Protein AF-A0A3C1SQV7-F1 (afdb_monomer)

pLDDT: mean 92.62, std 6.9, range [61.69, 98.31]

Sequence (58 aa):
RPGVLADVTRILADCGISIEAFVQKEAPPTASEVPVVMLINPVKEKRMNQAIAAIEKL

Secondary structure (DSSP, 8-state):
-TTHHHHHHHHHHHTT--EEEEEEPP--TT-S---EEEEE----HHHHHHHHHHHTT-

Nearest PDB structures (foldseek):
  7qri-assembly1_B  TM=8.796E-01  e=5.926E-02  Homo sapiens
  2qmx-assembly1_A  TM=8.276E-01  e=6.801E-02  Chlorobaculum tepidum TLS
  4lub-assembly1_A  TM=8.433E-01  e=1.102E-01  Streptococcus mutans UA159
  4i61-assembly1_C  TM=7.112E-01  e=4.080E-01  Limosilactobacillus reuteri SD2112
  2nyi-assembly1_A  TM=6.668E-01  e=3.224E+00  Galdieria sulphuraria

Radius of gyration: 12.31 Å; Cα contacts (8 Å, |Δi|>4): 54; chains: 1; bounding box: 28×21×31 Å

Mean predicted aligned error: 3.4 Å

Solvent-accessible surface area (backbone atoms only — not comparable to full-atom values): 3680 Å² total; per-residue (Å²): 120,92,60,57,69,58,53,47,54,48,44,32,48,78,50,72,48,54,75,73,46,77,46,73,49,90,55,61,95,83,49,94,64,67,60,72,49,75,43,62,57,95,70,65,63,73,43,51,56,52,31,51,63,53,55,79,70,112

Structure (mmCIF, N/CA/C/O backbone):
data_AF-A0A3C1SQV7-F1
#
_entry.id   AF-A0A3C1SQV7-F1
#
loop_
_atom_site.group_PDB
_atom_site.id
_atom_site.ty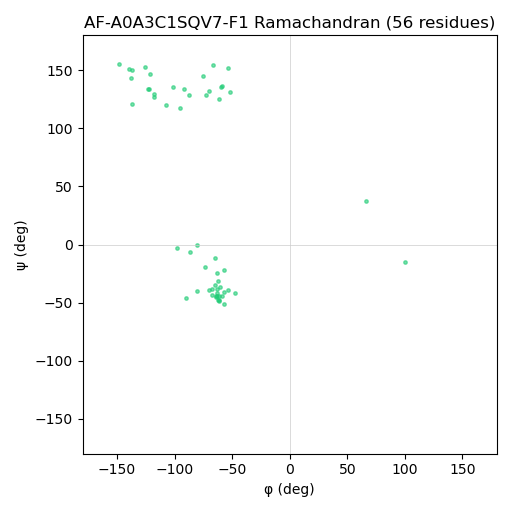pe_symbol
_atom_site.label_atom_id
_atom_site.label_alt_id
_atom_site.label_comp_id
_atom_site.label_asym_id
_atom_site.label_entity_id
_atom_site.label_seq_id
_atom_site.pdbx_PDB_ins_code
_atom_site.Cartn_x
_atom_site.Cartn_y
_atom_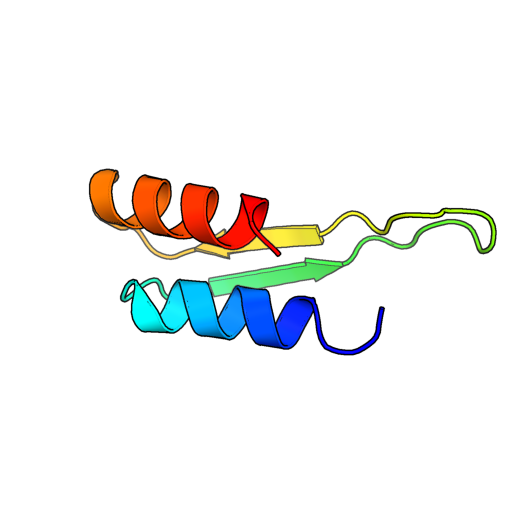site.Cartn_z
_atom_site.occupancy
_atom_site.B_iso_or_equiv
_atom_site.auth_seq_id
_atom_site.auth_comp_id
_atom_site.auth_asym_id
_atom_site.auth_atom_id
_atom_site.pdbx_PDB_model_num
ATOM 1 N N . ARG A 1 1 ? 8.878 -9.559 -9.394 1.00 61.69 1 ARG A N 1
ATOM 2 C CA . ARG A 1 1 ? 8.136 -10.846 -9.356 1.00 61.69 1 ARG A CA 1
ATOM 3 C C . ARG A 1 1 ? 6.688 -10.571 -9.753 1.00 61.69 1 ARG A C 1
ATOM 5 O O . ARG A 1 1 ? 6.161 -9.568 -9.280 1.00 61.69 1 ARG A O 1
ATOM 12 N N . PRO A 1 2 ? 6.060 -11.378 -10.622 1.00 69.31 2 PRO A N 1
ATOM 13 C CA . PRO A 1 2 ? 4.633 -11.239 -10.912 1.00 69.31 2 PRO A CA 1
ATOM 14 C C . PRO A 1 2 ? 3.828 -11.406 -9.615 1.00 69.31 2 PRO A C 1
ATOM 16 O O . PRO A 1 2 ? 4.154 -12.286 -8.825 1.00 69.31 2 PRO A O 1
ATOM 19 N N . GLY A 1 3 ? 2.824 -10.561 -9.376 1.00 82.06 3 GLY A N 1
ATOM 20 C CA . GLY A 1 3 ? 1.906 -10.700 -8.233 1.00 82.06 3 GLY A CA 1
ATOM 21 C C . GLY A 1 3 ? 2.175 -9.803 -7.019 1.00 82.06 3 GLY A C 1
ATOM 22 O O . GLY A 1 3 ? 1.251 -9.585 -6.248 1.00 82.06 3 GLY A O 1
ATOM 23 N N . VAL A 1 4 ? 3.353 -9.176 -6.895 1.00 88.06 4 VAL A N 1
ATOM 24 C CA . VAL A 1 4 ? 3.674 -8.308 -5.734 1.00 88.06 4 VAL A CA 1
ATOM 25 C C . VAL A 1 4 ? 2.656 -7.173 -5.562 1.00 88.06 4 VAL A C 1
ATOM 27 O O . VAL A 1 4 ? 2.204 -6.903 -4.456 1.00 88.06 4 VAL A O 1
ATOM 30 N N . LEU A 1 5 ? 2.219 -6.544 -6.659 1.00 90.31 5 LEU A N 1
ATOM 31 C CA . LEU A 1 5 ? 1.171 -5.516 -6.607 1.00 90.31 5 LEU A CA 1
ATOM 32 C C . LEU A 1 5 ? -0.186 -6.071 -6.146 1.00 90.31 5 LEU A C 1
ATOM 34 O O . LEU A 1 5 ? -0.924 -5.381 -5.446 1.00 90.31 5 LEU A O 1
ATOM 38 N N . ALA A 1 6 ? -0.520 -7.312 -6.507 1.00 92.25 6 ALA A N 1
ATOM 39 C CA . ALA A 1 6 ? -1.752 -7.952 -6.050 1.00 92.25 6 ALA A CA 1
ATOM 40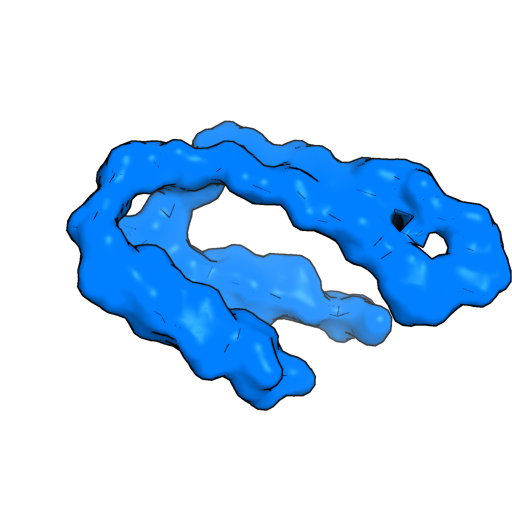 C C . ALA A 1 6 ? -1.704 -8.220 -4.535 1.00 92.25 6 ALA A C 1
ATOM 42 O O . ALA A 1 6 ? -2.689 -7.995 -3.838 1.00 92.25 6 ALA A O 1
ATOM 43 N N . ASP A 1 7 ? -0.546 -8.618 -4.007 1.00 94.94 7 ASP A N 1
ATOM 44 C CA . ASP A 1 7 ? -0.366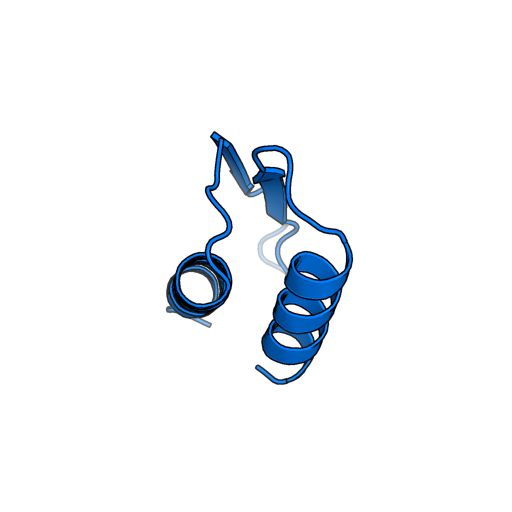 -8.801 -2.566 1.00 94.94 7 ASP A CA 1
ATOM 45 C C . ASP A 1 7 ? -0.430 -7.476 -1.804 1.00 94.94 7 ASP A C 1
ATOM 47 O O . ASP A 1 7 ? -1.136 -7.379 -0.802 1.00 94.94 7 ASP A O 1
ATOM 51 N N . VAL A 1 8 ? 0.221 -6.429 -2.313 1.00 94.88 8 VAL A N 1
ATOM 52 C CA . VAL A 1 8 ? 0.169 -5.088 -1.713 1.00 94.88 8 VAL A CA 1
ATOM 53 C C . VAL A 1 8 ? -1.262 -4.541 -1.697 1.00 94.88 8 VAL A C 1
ATOM 55 O O . VAL A 1 8 ? -1.735 -4.080 -0.660 1.00 94.88 8 VAL A O 1
ATOM 58 N N . THR A 1 9 ? -1.985 -4.624 -2.818 1.00 94.44 9 THR A N 1
ATOM 59 C CA . THR A 1 9 ? -3.383 -4.159 -2.899 1.00 94.44 9 THR A CA 1
ATOM 60 C C . THR A 1 9 ? -4.311 -4.955 -1.981 1.00 94.44 9 THR A C 1
ATOM 62 O O . THR A 1 9 ? -5.170 -4.361 -1.329 1.00 94.44 9 THR A O 1
ATOM 65 N N . ARG A 1 10 ? -4.101 -6.272 -1.854 1.00 96.25 10 ARG A N 1
ATOM 66 C CA . ARG A 1 10 ? -4.819 -7.123 -0.897 1.00 96.25 10 ARG A CA 1
ATOM 67 C C . ARG A 1 10 ? -4.555 -6.713 0.551 1.00 96.25 10 ARG A C 1
ATOM 69 O O . ARG A 1 10 ? -5.509 -6.520 1.292 1.00 96.25 10 ARG A O 1
ATOM 76 N N . ILE A 1 11 ? -3.296 -6.499 0.942 1.00 97.62 11 ILE A N 1
ATOM 77 C CA . ILE A 1 11 ? -2.939 -6.055 2.302 1.00 97.62 11 ILE A CA 1
ATOM 78 C C . ILE A 1 11 ? -3.606 -4.718 2.644 1.00 97.62 11 ILE A C 1
ATOM 80 O O . ILE A 1 11 ? -4.144 -4.550 3.742 1.00 97.62 11 ILE A O 1
ATOM 84 N N . LEU A 1 12 ? -3.588 -3.764 1.708 1.00 97.00 12 LEU A N 1
ATOM 85 C CA . LEU A 1 12 ? -4.247 -2.472 1.891 1.00 97.00 12 LEU A CA 1
ATOM 86 C C . LEU A 1 12 ? -5.761 -2.649 2.083 1.00 97.00 12 LEU A C 1
ATOM 88 O O . LEU A 1 12 ? -6.324 -2.066 3.012 1.00 97.00 12 LEU A O 1
ATOM 92 N N . ALA A 1 13 ? -6.405 -3.504 1.282 1.00 96.94 13 ALA A N 1
ATOM 93 C CA . ALA A 1 13 ? -7.826 -3.817 1.417 1.00 96.94 13 ALA A CA 1
ATOM 94 C C . ALA A 1 13 ? -8.162 -4.490 2.762 1.00 96.94 13 ALA A C 1
ATOM 96 O O . ALA A 1 13 ? -9.105 -4.063 3.430 1.00 9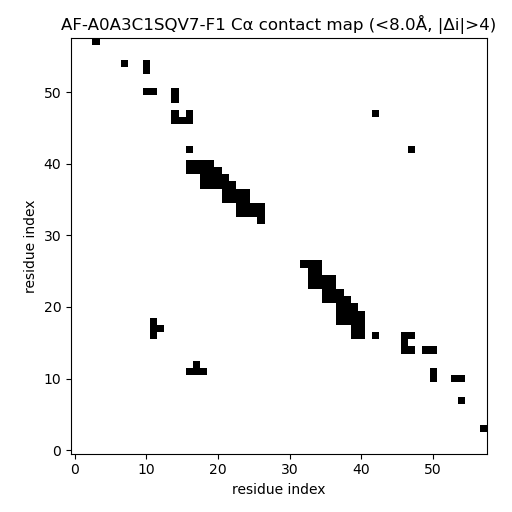6.94 13 ALA A O 1
ATOM 97 N N . ASP A 1 14 ? -7.359 -5.461 3.207 1.00 97.44 14 ASP A N 1
ATOM 98 C CA . ASP A 1 14 ? -7.523 -6.151 4.495 1.00 97.44 14 ASP A CA 1
ATOM 99 C C . ASP A 1 14 ? -7.378 -5.184 5.686 1.00 97.44 14 ASP A C 1
ATOM 101 O O . ASP A 1 14 ? -8.053 -5.319 6.709 1.00 97.44 14 ASP A O 1
ATOM 105 N N . CYS A 1 15 ? -6.548 -4.145 5.540 1.00 97.00 15 CYS A N 1
ATOM 106 C CA . CYS A 1 15 ? -6.415 -3.060 6.516 1.00 97.00 15 CYS A CA 1
ATOM 107 C C . CYS A 1 15 ? -7.522 -1.990 6.400 1.00 97.00 15 CYS A C 1
ATOM 109 O O . CYS A 1 15 ? -7.537 -1.020 7.168 1.00 97.00 15 CYS A O 1
ATOM 111 N N . GLY A 1 16 ? -8.459 -2.144 5.460 1.00 96.69 16 GLY A N 1
ATOM 112 C CA . GLY A 1 16 ? -9.533 -1.192 5.186 1.00 96.69 16 GLY A CA 1
ATOM 113 C C . GLY A 1 16 ? -9.025 0.138 4.628 1.00 96.69 16 GLY A C 1
ATOM 114 O O . GLY A 1 16 ? -9.537 1.189 5.018 1.00 96.69 16 GLY A O 1
ATOM 115 N N . ILE A 1 17 ? -7.990 0.096 3.785 1.00 98.00 17 ILE A N 1
ATOM 116 C CA . ILE A 1 17 ? -7.359 1.251 3.141 1.00 98.00 17 ILE A CA 1
ATOM 117 C C . ILE A 1 17 ? -7.740 1.250 1.666 1.00 98.00 17 ILE A C 1
ATOM 119 O O . ILE A 1 17 ? -7.445 0.310 0.930 1.00 98.00 17 ILE A O 1
ATOM 123 N N . SER A 1 18 ? -8.398 2.318 1.231 1.00 97.06 18 SER A N 1
ATOM 124 C CA . SER A 1 18 ? -8.789 2.491 -0.165 1.00 97.06 18 SER A CA 1
ATOM 125 C C . SER A 1 18 ? -7.718 3.255 -0.934 1.00 97.06 18 SER A C 1
ATOM 127 O O . SER A 1 18 ? -7.230 4.289 -0.474 1.00 97.06 18 SER A O 1
ATOM 129 N N . ILE A 1 19 ? -7.386 2.743 -2.115 1.00 96.19 19 ILE A N 1
ATOM 130 C CA . ILE A 1 19 ? -6.450 3.366 -3.050 1.00 96.19 19 ILE A CA 1
ATOM 131 C C . ILE A 1 19 ? -7.238 4.336 -3.926 1.00 96.19 19 ILE A C 1
ATOM 133 O O . ILE A 1 19 ? -8.257 3.963 -4.504 1.00 96.19 19 ILE A O 1
ATOM 137 N N . GLU A 1 20 ? -6.760 5.570 -4.013 1.00 96.19 20 GLU A N 1
ATOM 138 C CA . GLU A 1 20 ? -7.314 6.604 -4.886 1.00 96.19 20 GLU A CA 1
ATOM 139 C C . GLU A 1 20 ? -6.633 6.572 -6.258 1.00 96.19 20 GLU A C 1
ATOM 141 O O . GLU A 1 20 ? -7.295 6.582 -7.293 1.00 96.19 20 GLU A O 1
ATOM 146 N N . ALA A 1 21 ? -5.302 6.474 -6.269 1.00 94.62 21 ALA A N 1
ATOM 147 C CA . ALA A 1 21 ? -4.514 6.402 -7.491 1.00 94.62 21 ALA A CA 1
ATOM 148 C C . ALA A 1 21 ? -3.254 5.558 -7.288 1.00 94.62 21 ALA A C 1
ATOM 150 O O . ALA A 1 21 ? -2.725 5.451 -6.182 1.00 94.62 21 ALA A O 1
ATOM 151 N N . PHE A 1 22 ? -2.736 4.991 -8.375 1.00 92.94 22 PHE A N 1
ATOM 152 C CA . PHE A 1 22 ? -1.444 4.315 -8.383 1.00 92.94 22 PHE A CA 1
ATOM 153 C C . PHE A 1 22 ? -0.668 4.688 -9.647 1.00 92.94 22 PHE A C 1
ATOM 155 O O . PHE A 1 22 ? -1.246 4.847 -10.721 1.00 92.94 22 PHE A O 1
ATOM 162 N N . VAL A 1 23 ? 0.649 4.824 -9.517 1.00 92.69 23 VAL A N 1
ATOM 163 C CA . VAL A 1 23 ? 1.568 5.086 -10.626 1.00 92.69 23 VAL A CA 1
ATOM 164 C C . VAL A 1 23 ? 2.796 4.204 -10.455 1.00 92.69 23 VAL A C 1
ATOM 166 O O . VAL A 1 23 ? 3.512 4.306 -9.460 1.00 92.69 23 VAL A O 1
ATOM 169 N N . GLN A 1 24 ? 3.063 3.359 -11.446 1.00 90.00 24 GLN A N 1
ATOM 170 C CA . GLN A 1 24 ? 4.324 2.636 -11.563 1.00 90.00 24 GLN A CA 1
ATOM 171 C C . GLN A 1 24 ? 5.235 3.431 -12.493 1.00 90.00 24 GLN A C 1
ATOM 173 O O . GLN A 1 24 ? 4.897 3.652 -13.655 1.00 90.00 24 GLN A O 1
ATOM 178 N N . LYS A 1 25 ? 6.370 3.899 -11.976 1.00 88.31 25 LYS A N 1
ATOM 179 C CA . LYS A 1 25 ? 7.340 4.629 -12.793 1.00 88.31 25 LYS A CA 1
ATOM 180 C C . LYS A 1 25 ? 8.099 3.651 -13.678 1.00 88.31 25 LYS A C 1
ATOM 182 O O . LYS A 1 25 ? 8.392 2.533 -13.259 1.00 88.31 25 LYS A O 1
ATOM 187 N N . GLU A 1 26 ? 8.436 4.086 -14.886 1.00 86.44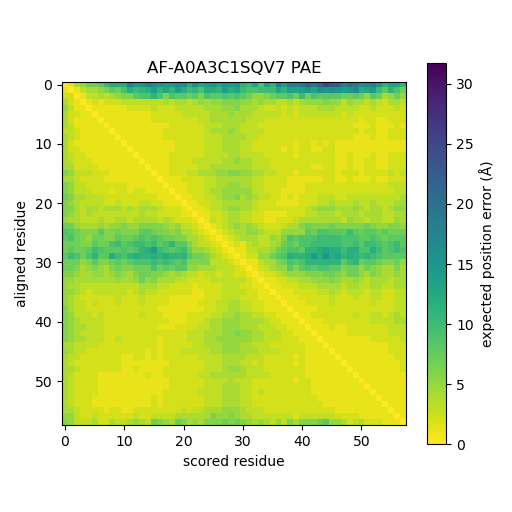 26 GLU A N 1
ATOM 188 C CA . GLU A 1 26 ? 9.333 3.320 -15.743 1.00 86.44 26 GLU A CA 1
ATOM 189 C C . GLU A 1 26 ? 10.683 3.141 -15.045 1.00 86.44 26 GLU A C 1
ATOM 191 O O . GLU A 1 26 ? 11.227 4.073 -14.446 1.00 86.44 26 GLU A O 1
ATOM 196 N N . ALA A 1 27 ? 11.204 1.923 -15.116 1.00 85.38 27 ALA A N 1
ATOM 197 C CA . ALA A 1 27 ? 12.527 1.581 -14.633 1.00 85.38 27 ALA A CA 1
ATOM 198 C C . ALA A 1 27 ? 13.339 1.011 -15.804 1.00 85.38 27 ALA A C 1
ATOM 200 O O . ALA A 1 27 ? 12.763 0.358 -16.682 1.00 85.38 27 ALA A O 1
ATOM 201 N N . PRO A 1 28 ? 14.661 1.247 -15.847 1.00 87.75 28 PRO A N 1
ATOM 202 C CA . PRO A 1 28 ? 15.523 0.646 -16.855 1.00 87.75 28 PRO A CA 1
ATOM 203 C C . PRO A 1 28 ? 15.368 -0.882 -16.893 1.00 87.75 28 PRO A C 1
ATOM 205 O O . PRO A 1 28 ? 15.133 -1.488 -15.848 1.00 87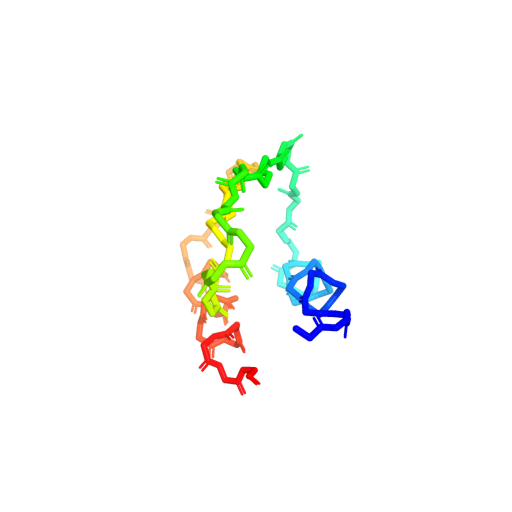.75 28 PRO A O 1
ATOM 208 N N . PRO A 1 29 ? 15.601 -1.543 -18.041 1.00 81.25 29 PRO A N 1
ATOM 209 C CA . PRO A 1 29 ? 15.551 -3.007 -18.134 1.00 81.25 29 PRO A CA 1
ATOM 210 C C . PRO A 1 29 ? 16.508 -3.726 -17.170 1.00 81.25 29 PRO A C 1
ATOM 212 O O . PRO A 1 29 ? 16.319 -4.895 -16.854 1.00 81.25 29 PRO A O 1
ATOM 215 N N . THR A 1 30 ? 17.553 -3.026 -16.723 1.00 87.88 30 THR A N 1
ATOM 216 C CA . THR A 1 30 ? 18.556 -3.506 -15.767 1.00 87.88 30 THR A CA 1
ATOM 217 C C . THR A 1 30 ? 18.165 -3.287 -14.306 1.00 87.88 30 THR A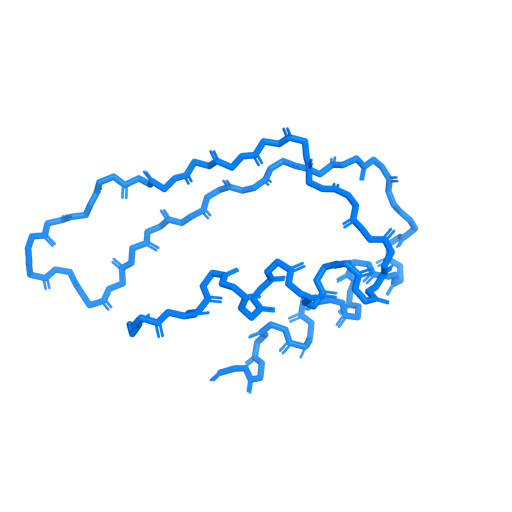 C 1
ATOM 219 O O . THR A 1 30 ? 18.888 -3.732 -13.416 1.00 87.88 30 THR A O 1
ATOM 222 N N . ALA A 1 31 ? 17.060 -2.589 -14.034 1.00 85.44 31 ALA A N 1
ATOM 223 C CA . ALA A 1 31 ? 16.625 -2.309 -12.679 1.00 85.44 31 ALA A CA 1
ATOM 224 C C . ALA A 1 31 ? 16.076 -3.577 -12.019 1.00 85.44 31 ALA A C 1
ATOM 226 O O . ALA A 1 31 ? 15.197 -4.255 -12.549 1.00 85.44 31 ALA A O 1
ATOM 227 N N . SER A 1 32 ? 16.586 -3.880 -10.828 1.00 85.31 32 SER A N 1
ATOM 228 C CA . SER A 1 32 ? 16.088 -4.974 -9.992 1.00 85.31 32 SER A CA 1
ATOM 229 C C . SER A 1 32 ? 14.740 -4.653 -9.343 1.00 85.31 32 SER A C 1
ATOM 231 O O . SER A 1 32 ? 14.024 -5.564 -8.928 1.00 85.31 32 SER A O 1
ATOM 233 N N . GLU A 1 33 ? 14.392 -3.369 -9.263 1.00 86.19 33 GLU A N 1
ATOM 234 C CA . GLU A 1 33 ? 13.202 -2.855 -8.594 1.00 86.19 33 GLU A CA 1
ATOM 235 C C . GLU A 1 33 ? 12.532 -1.778 -9.441 1.00 86.19 33 GLU A C 1
ATOM 237 O O . GLU A 1 33 ? 13.187 -1.048 -10.188 1.00 86.19 33 GLU A O 1
ATOM 242 N N . VAL A 1 34 ? 11.212 -1.670 -9.305 1.00 87.75 34 VAL A N 1
ATOM 243 C CA . VAL A 1 34 ? 10.416 -0.663 -10.004 1.00 87.75 34 VAL A CA 1
ATOM 244 C C . VAL A 1 34 ? 9.760 0.251 -8.971 1.00 87.75 34 VAL A C 1
ATOM 246 O O . VAL A 1 34 ? 9.076 -0.261 -8.081 1.00 87.75 34 VAL A O 1
ATOM 249 N N . PRO A 1 35 ? 9.921 1.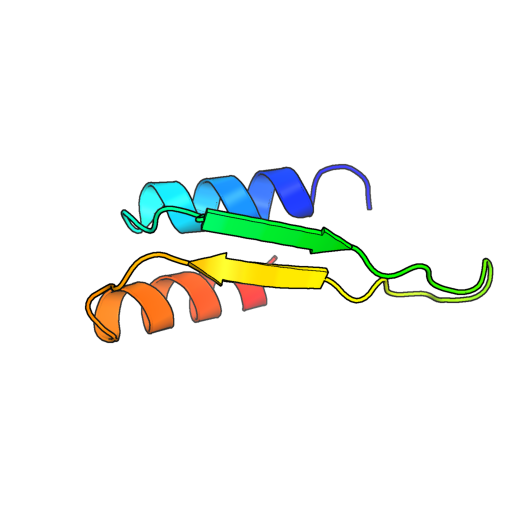584 -9.063 1.00 90.44 35 PRO A N 1
ATOM 250 C CA . PRO A 1 35 ? 9.288 2.493 -8.124 1.00 90.44 35 PRO A CA 1
ATOM 251 C C . PRO A 1 35 ? 7.776 2.521 -8.342 1.00 90.44 35 PRO A C 1
ATOM 253 O O . PRO A 1 35 ? 7.297 2.723 -9.462 1.00 90.44 35 PRO A O 1
ATOM 256 N N . VAL A 1 36 ? 7.025 2.404 -7.251 1.00 91.31 36 VAL A N 1
ATOM 257 C CA . VAL A 1 36 ? 5.566 2.530 -7.244 1.00 91.31 36 VAL A CA 1
ATOM 258 C C . VAL A 1 36 ? 5.174 3.647 -6.288 1.00 91.31 36 VAL A C 1
ATOM 260 O O . VAL A 1 36 ? 5.680 3.732 -5.173 1.00 91.31 36 VAL A O 1
ATOM 263 N N . VAL A 1 37 ? 4.266 4.508 -6.734 1.00 93.81 37 VAL A N 1
ATOM 264 C CA . VAL A 1 37 ? 3.668 5.574 -5.929 1.00 93.81 37 VAL A CA 1
ATOM 265 C C . VAL A 1 37 ? 2.171 5.312 -5.840 1.00 93.81 37 VAL A C 1
ATOM 267 O O . VAL A 1 37 ? 1.518 5.098 -6.859 1.00 93.81 37 VAL A O 1
ATOM 270 N N . MET A 1 38 ? 1.628 5.325 -4.627 1.00 95.12 38 MET A N 1
ATOM 271 C CA . MET A 1 38 ? 0.204 5.125 -4.363 1.00 95.12 38 MET A CA 1
ATOM 272 C C . MET A 1 38 ? -0.346 6.322 -3.594 1.00 95.12 38 MET A C 1
ATOM 274 O O . MET A 1 38 ? 0.260 6.771 -2.623 1.00 95.12 38 MET A O 1
ATOM 278 N N . LEU A 1 39 ? -1.497 6.820 -4.034 1.00 96.81 39 LEU A N 1
ATOM 279 C CA . LEU A 1 39 ? -2.313 7.781 -3.310 1.00 96.81 39 LEU A CA 1
ATOM 280 C C . LEU A 1 39 ? -3.471 7.027 -2.663 1.00 96.81 39 LEU A C 1
ATOM 282 O O . LEU A 1 39 ? -4.096 6.169 -3.290 1.00 96.81 39 LEU A O 1
ATOM 286 N N . ILE A 1 40 ? -3.743 7.341 -1.407 1.00 96.62 40 ILE A N 1
ATOM 287 C CA . ILE A 1 40 ? -4.742 6.660 -0.589 1.00 96.62 40 ILE A CA 1
ATOM 288 C C . ILE A 1 40 ? -5.722 7.672 -0.016 1.00 96.62 40 ILE A C 1
ATOM 290 O O . ILE A 1 40 ? -5.356 8.813 0.274 1.00 96.62 40 ILE A O 1
ATOM 294 N N . ASN A 1 41 ? -6.935 7.205 0.254 1.00 96.69 41 ASN A N 1
ATOM 295 C CA . ASN A 1 41 ? -7.888 7.980 1.034 1.00 96.69 41 ASN A CA 1
ATOM 296 C C . ASN A 1 41 ? -7.407 8.140 2.489 1.00 96.69 41 ASN A C 1
ATOM 298 O O . ASN A 1 41 ? -6.702 7.263 3.000 1.00 96.69 41 ASN A O 1
ATOM 302 N N . PRO A 1 42 ? -7.832 9.202 3.199 1.00 96.94 42 PRO A N 1
ATOM 303 C CA . PRO A 1 42 ? -7.529 9.380 4.613 1.00 96.94 42 PRO A CA 1
ATOM 304 C C . PRO A 1 42 ? -7.897 8.152 5.454 1.00 96.94 42 PRO A C 1
ATOM 306 O O . PRO A 1 42 ? -9.004 7.616 5.385 1.00 96.94 42 PRO A O 1
ATOM 309 N N . VAL A 1 43 ? -6.956 7.724 6.288 1.00 96.81 43 VAL A N 1
ATOM 310 C CA . VAL A 1 43 ? -7.032 6.508 7.100 1.00 96.81 43 VAL A CA 1
ATOM 311 C C . VAL A 1 43 ? -6.453 6.797 8.485 1.00 96.81 43 VAL A C 1
ATOM 313 O O . VAL A 1 43 ? -5.570 7.637 8.644 1.00 96.81 43 VAL A O 1
ATOM 316 N N . LYS A 1 44 ? -6.934 6.093 9.517 1.00 97.94 44 LYS A N 1
ATOM 317 C CA . LYS A 1 44 ? -6.308 6.139 10.847 1.00 97.94 44 LYS A CA 1
ATOM 318 C C . LYS A 1 44 ? -4.872 5.626 10.762 1.00 97.94 44 LYS A C 1
ATOM 320 O O . LYS A 1 44 ? -4.675 4.474 10.388 1.00 97.94 44 LYS A O 1
ATOM 325 N N . GLU A 1 45 ? -3.907 6.419 11.214 1.00 97.81 45 GLU A N 1
ATOM 326 C CA . GLU A 1 45 ? -2.469 6.116 11.131 1.00 97.81 45 GLU A CA 1
ATOM 327 C C . GLU A 1 45 ? -2.107 4.691 11.584 1.00 97.81 45 GLU A C 1
ATOM 329 O O . GLU A 1 45 ? -1.382 3.984 10.894 1.00 97.81 45 GLU A O 1
ATOM 334 N N . LYS A 1 46 ? -2.711 4.195 12.674 1.00 98.00 46 LYS A N 1
ATOM 335 C CA . LYS A 1 46 ? -2.503 2.814 13.145 1.00 98.00 46 LYS A CA 1
ATOM 336 C C . LYS A 1 46 ? -2.754 1.750 12.061 1.00 98.00 46 LYS A C 1
ATOM 338 O O . LYS A 1 46 ? -2.017 0.772 12.014 1.00 98.00 46 LYS A O 1
ATOM 343 N N . ARG A 1 47 ? -3.775 1.920 11.211 1.00 97.75 47 ARG A N 1
ATOM 344 C CA . ARG A 1 47 ? -4.074 0.991 10.103 1.00 97.75 47 ARG A CA 1
ATOM 345 C C . ARG A 1 47 ? -3.024 1.086 9.003 1.00 97.75 47 ARG A C 1
ATOM 347 O O . ARG A 1 47 ? -2.626 0.059 8.470 1.00 97.75 47 ARG A O 1
ATOM 354 N N . MET A 1 48 ? -2.551 2.298 8.707 1.00 97.75 48 MET A N 1
ATOM 355 C CA . MET A 1 48 ? -1.447 2.489 7.767 1.00 97.75 48 MET A CA 1
ATOM 356 C C . MET A 1 48 ? -0.178 1.792 8.265 1.00 97.75 48 MET A C 1
ATOM 358 O O . MET A 1 48 ? 0.407 0.997 7.540 1.00 97.75 48 MET A O 1
ATOM 362 N N . ASN A 1 49 ? 0.192 1.991 9.530 1.00 98.25 49 ASN A N 1
ATOM 363 C CA . ASN A 1 49 ? 1.375 1.355 10.114 1.00 98.25 49 ASN A CA 1
ATOM 364 C C . ASN A 1 49 ? 1.273 -0.181 10.092 1.00 98.25 49 ASN A C 1
ATOM 366 O O . ASN A 1 49 ? 2.263 -0.864 9.848 1.00 98.25 49 ASN A O 1
ATOM 370 N N . GLN A 1 50 ? 0.072 -0.734 10.301 1.00 98.31 50 GLN A N 1
ATOM 371 C CA . GLN A 1 50 ? -0.181 -2.171 10.149 1.00 98.31 50 GLN A CA 1
ATOM 372 C C . GLN A 1 50 ? 0.019 -2.646 8.704 1.00 98.31 50 GLN A C 1
ATOM 374 O O . GLN A 1 50 ? 0.661 -3.673 8.495 1.00 98.31 50 GLN A O 1
ATOM 379 N N . ALA A 1 51 ? -0.496 -1.900 7.724 1.00 97.81 51 ALA A N 1
ATOM 380 C CA . ALA A 1 51 ? -0.340 -2.231 6.313 1.00 97.81 51 ALA A CA 1
ATOM 381 C C . ALA A 1 51 ? 1.129 -2.170 5.869 1.00 97.81 51 ALA A C 1
ATOM 383 O O . ALA A 1 51 ? 1.605 -3.109 5.241 1.00 97.81 51 ALA A O 1
ATOM 384 N N . ILE A 1 52 ? 1.863 -1.119 6.252 1.00 97.38 52 ILE A N 1
ATOM 385 C CA . ILE A 1 52 ? 3.299 -0.969 5.964 1.00 97.38 52 ILE A CA 1
ATOM 386 C C . ILE A 1 52 ? 4.077 -2.165 6.519 1.00 97.38 52 ILE A C 1
ATOM 388 O O . ILE A 1 52 ? 4.767 -2.845 5.766 1.00 97.38 52 ILE A O 1
ATOM 392 N N . ALA A 1 53 ? 3.883 -2.497 7.798 1.00 98.31 53 ALA A N 1
ATOM 393 C CA . ALA A 1 53 ? 4.580 -3.614 8.433 1.00 98.31 53 ALA A CA 1
ATOM 394 C C . ALA A 1 53 ? 4.241 -4.986 7.816 1.00 98.31 53 ALA A C 1
ATOM 396 O O . ALA A 1 53 ? 5.013 -5.934 7.961 1.00 98.31 53 ALA A O 1
ATOM 397 N N . ALA A 1 54 ? 3.073 -5.132 7.183 1.00 97.44 54 ALA A N 1
ATOM 398 C CA . ALA A 1 54 ? 2.710 -6.335 6.439 1.00 97.44 54 ALA A CA 1
ATOM 399 C C . ALA A 1 54 ? 3.342 -6.354 5.036 1.00 97.44 54 ALA A C 1
ATOM 401 O O . ALA A 1 54 ? 3.821 -7.402 4.614 1.00 97.44 54 ALA A O 1
ATOM 402 N N . ILE A 1 55 ? 3.392 -5.208 4.348 1.00 95.50 55 ILE A N 1
ATOM 403 C CA . ILE A 1 55 ? 4.041 -5.057 3.036 1.00 95.50 55 ILE A CA 1
ATOM 404 C C . ILE A 1 55 ? 5.548 -5.325 3.137 1.00 95.50 55 ILE A C 1
ATOM 406 O O . ILE A 1 55 ? 6.089 -6.033 2.299 1.00 95.50 55 ILE A O 1
ATOM 410 N N . GLU A 1 56 ? 6.215 -4.830 4.182 1.00 94.88 56 GLU A N 1
ATOM 411 C CA . GLU A 1 56 ? 7.654 -5.042 4.425 1.00 94.88 56 GLU A CA 1
ATOM 412 C C . GLU A 1 56 ? 8.036 -6.510 4.695 1.00 94.88 56 GLU A C 1
ATOM 414 O O . GLU A 1 56 ? 9.219 -6.845 4.714 1.00 94.88 56 GLU A O 1
ATOM 419 N N . LYS A 1 57 ? 7.053 -7.391 4.928 1.00 94.88 57 LYS A N 1
ATOM 420 C CA . LYS A 1 57 ? 7.260 -8.830 5.166 1.00 94.88 57 LYS A CA 1
ATOM 421 C C . LYS A 1 57 ? 7.046 -9.704 3.926 1.00 94.88 57 LYS A C 1
ATOM 423 O O . LYS A 1 57 ? 7.201 -10.921 4.042 1.00 94.88 57 LYS A O 1
ATOM 428 N N . LEU A 1 58 ? 6.644 -9.117 2.796 1.00 89.31 58 LEU A N 1
ATOM 429 C CA . LEU A 1 58 ? 6.552 -9.803 1.500 1.00 89.31 58 LEU A CA 1
ATOM 430 C C . LEU A 1 58 ? 7.945 -10.067 0.909 1.00 89.31 58 LEU A C 1
ATOM 432 O O . LEU A 1 58 ? 8.113 -11.132 0.267 1.00 89.31 58 LEU A O 1
#

Foldseek 3Di:
DPCLVVQLVVLCVVLVKAWPDKDWDDDPPPDPDTDIDTDTDDDDVVSVVSSVVSSVVD